Protein AF-A0A0C1HJ08-F1 (afdb_monomer_lite)

pLDDT: mean 74.45, std 18.34, range [37.31, 95.81]

Structure (mmCIF, N/CA/C/O backbone):
data_AF-A0A0C1HJ08-F1
#
_entry.id   AF-A0A0C1HJ08-F1
#
loop_
_atom_site.group_PDB
_atom_site.id
_atom_site.type_symbol
_atom_site.label_atom_id
_atom_site.label_alt_id
_atom_site.label_comp_id
_atom_site.label_asym_id
_atom_site.label_entity_id
_atom_site.label_seq_id
_atom_site.pdbx_PDB_ins_code
_atom_site.Cartn_x
_atom_site.Cartn_y
_atom_site.Cartn_z
_atom_site.occupancy
_atom_site.B_iso_or_equiv
_atom_site.auth_seq_id
_atom_site.auth_comp_id
_atom_site.auth_asym_id
_atom_site.auth_atom_id
_atom_site.pdbx_PDB_model_num
ATOM 1 N N . MET A 1 1 ? -40.187 -16.389 32.983 1.00 44.25 1 MET A N 1
ATOM 2 C CA . MET A 1 1 ? -39.479 -17.466 32.260 1.00 44.25 1 MET A CA 1
ATOM 3 C C . MET A 1 1 ? -39.162 -16.965 30.860 1.00 44.25 1 MET A C 1
ATOM 5 O O . MET A 1 1 ? -40.085 -16.533 30.191 1.00 44.25 1 MET A O 1
ATOM 9 N N . ALA A 1 2 ? -37.865 -16.994 30.526 1.00 48.06 2 ALA A N 1
ATOM 10 C CA . ALA A 1 2 ? -37.183 -16.760 29.242 1.00 48.06 2 ALA A CA 1
ATOM 11 C C . ALA A 1 2 ? -37.435 -15.437 28.473 1.00 48.06 2 ALA A C 1
ATOM 13 O O . ALA A 1 2 ? -38.498 -15.274 27.880 1.00 48.06 2 ALA A O 1
ATOM 14 N N . PRO A 1 3 ? -36.434 -14.535 28.362 1.00 48.50 3 PRO A N 1
ATOM 15 C CA . PRO A 1 3 ? -36.357 -13.649 27.210 1.00 48.50 3 PRO A CA 1
ATOM 16 C C . PRO A 1 3 ? -35.940 -14.495 26.001 1.00 48.50 3 PRO A C 1
ATOM 18 O O . PRO A 1 3 ? -34.964 -15.244 26.051 1.00 48.50 3 PRO A O 1
ATOM 21 N N . SER A 1 4 ? -36.721 -14.427 24.931 1.00 52.72 4 SER A N 1
ATOM 22 C CA . SER A 1 4 ? -36.453 -15.102 23.666 1.00 52.72 4 SER A CA 1
ATOM 23 C C . SER A 1 4 ? -35.204 -14.514 23.005 1.00 52.72 4 SER A C 1
ATOM 25 O O . SER A 1 4 ? -35.278 -13.550 22.247 1.00 52.72 4 SER A O 1
ATOM 27 N N . SER A 1 5 ? -34.052 -15.110 23.304 1.00 68.94 5 SER A N 1
ATOM 28 C CA . SER A 1 5 ? -32.857 -15.043 22.471 1.00 68.94 5 SER A CA 1
ATOM 29 C C . SER A 1 5 ? -33.136 -15.752 21.157 1.00 68.94 5 SER A C 1
ATOM 31 O O . SER A 1 5 ? -33.273 -16.966 21.185 1.00 68.94 5 SER A O 1
ATOM 33 N N . LEU A 1 6 ? -33.160 -15.031 20.037 1.00 56.28 6 LEU A N 1
ATOM 34 C CA . LEU A 1 6 ? -32.563 -15.474 18.776 1.00 56.28 6 LEU A CA 1
ATOM 35 C C . LEU A 1 6 ? -32.274 -14.236 17.909 1.00 56.28 6 LEU A C 1
ATOM 37 O O . LEU A 1 6 ? -33.166 -13.464 17.570 1.00 56.28 6 LEU A O 1
ATOM 41 N N . THR A 1 7 ? -30.994 -14.088 17.559 1.00 52.78 7 THR A N 1
ATOM 42 C CA . THR A 1 7 ? -30.457 -13.253 16.472 1.00 52.78 7 THR A CA 1
ATOM 43 C C . THR A 1 7 ? -30.658 -11.743 16.590 1.00 52.78 7 THR A C 1
ATOM 45 O O . THR A 1 7 ? -31.325 -11.110 15.776 1.00 52.78 7 THR A O 1
A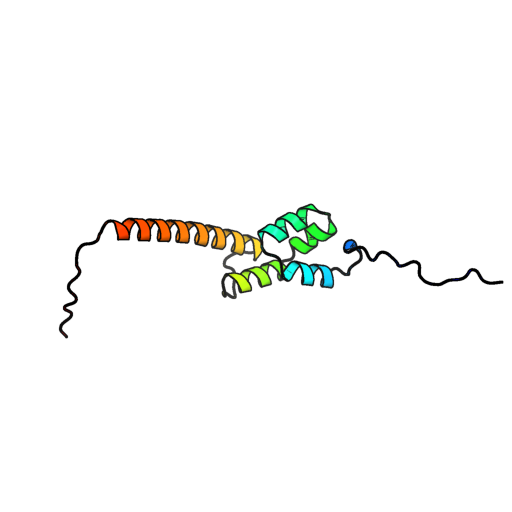TOM 48 N N . GLN A 1 8 ? -29.918 -11.129 17.515 1.00 56.75 8 GLN A N 1
ATOM 49 C CA . GLN A 1 8 ? -29.237 -9.887 17.161 1.00 56.75 8 GLN A CA 1
ATOM 50 C C . GLN A 1 8 ? -28.324 -10.268 15.986 1.00 56.75 8 GLN A C 1
ATOM 52 O O . GLN A 1 8 ? -27.302 -10.919 16.193 1.00 56.75 8 GLN A O 1
ATOM 57 N N . LEU A 1 9 ? -28.760 -10.015 14.747 1.00 57.50 9 LEU A N 1
ATOM 58 C CA . LEU A 1 9 ? -27.877 -10.050 13.586 1.00 57.50 9 LEU A CA 1
ATOM 59 C C . LEU A 1 9 ? -26.810 -9.009 13.899 1.00 57.50 9 LEU A C 1
ATOM 61 O O . LEU A 1 9 ? -27.037 -7.815 13.711 1.00 57.50 9 LEU A O 1
ATOM 65 N N . ALA A 1 10 ? -25.718 -9.452 14.522 1.00 62.34 10 ALA A N 1
ATOM 66 C CA . ALA A 1 10 ? -24.560 -8.620 14.735 1.00 62.34 10 ALA A CA 1
ATOM 67 C C . ALA A 1 10 ? -24.206 -8.125 13.342 1.00 62.34 10 ALA A C 1
ATOM 69 O O . ALA A 1 10 ? -23.866 -8.921 12.468 1.00 62.34 10 ALA A O 1
ATOM 70 N N . VAL A 1 11 ? -24.424 -6.834 13.106 1.00 58.06 11 VAL A N 1
ATOM 71 C CA . VAL A 1 11 ? -23.951 -6.184 11.898 1.00 58.06 11 VAL A CA 1
ATOM 72 C C . VAL A 1 11 ? -22.442 -6.322 11.990 1.00 58.06 11 VAL A C 1
ATOM 74 O O . VAL A 1 11 ? -21.799 -5.588 12.735 1.00 58.06 11 VAL A O 1
ATOM 77 N N . SER A 1 12 ? -21.904 -7.349 11.337 1.00 71.88 12 SER A N 1
ATOM 78 C CA . SER A 1 12 ? -20.474 -7.568 11.233 1.00 71.88 12 SER A CA 1
ATOM 79 C C . SER A 1 12 ? -19.963 -6.466 10.320 1.00 71.88 12 SER A C 1
ATOM 81 O O . SER A 1 12 ? -20.018 -6.589 9.095 1.00 71.88 12 SER A O 1
ATOM 83 N N . SER A 1 13 ? -19.592 -5.336 10.921 1.00 84.75 13 SER A N 1
ATOM 84 C CA . SER A 1 13 ? -18.947 -4.249 10.194 1.00 84.75 13 SER A CA 1
ATOM 85 C C . SER A 1 13 ? -17.630 -4.771 9.636 1.00 84.75 13 SER A C 1
ATOM 87 O O . SER A 1 13 ? -16.952 -5.565 10.288 1.00 84.75 13 SER A O 1
ATOM 89 N N . ILE A 1 14 ? -17.251 -4.320 8.443 1.00 89.31 14 ILE A N 1
ATOM 90 C CA . ILE A 1 14 ? -15.984 -4.706 7.813 1.00 89.31 14 ILE A CA 1
ATOM 91 C C . ILE A 1 14 ? -14.777 -4.390 8.714 1.00 89.31 14 ILE A C 1
ATOM 93 O O . ILE A 1 14 ? -13.799 -5.125 8.713 1.00 89.31 14 ILE A O 1
ATOM 97 N N . GLU A 1 15 ? -14.886 -3.363 9.559 1.00 85.31 15 GLU A N 1
ATOM 9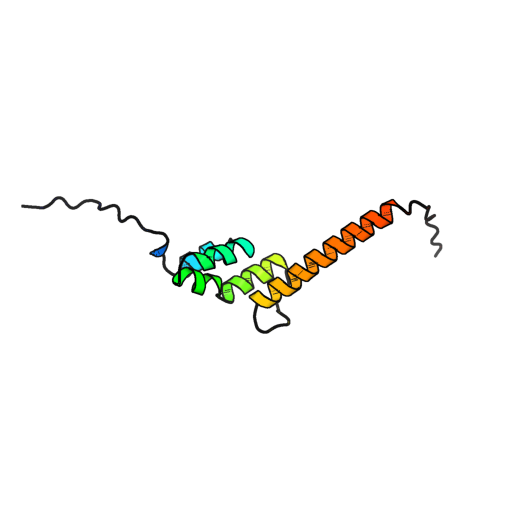8 C CA . GLU A 1 15 ? -13.872 -2.963 10.546 1.00 85.31 15 GLU A CA 1
ATOM 99 C C . GLU A 1 15 ? -13.641 -4.004 11.655 1.00 85.31 15 GLU A C 1
ATOM 101 O O . GLU A 1 15 ? -12.633 -3.960 12.347 1.00 85.31 15 GLU A O 1
ATOM 106 N N . GLN A 1 16 ? -14.570 -4.944 11.845 1.00 88.69 16 GLN A N 1
ATOM 107 C CA . GLN A 1 16 ? -14.455 -6.007 12.849 1.00 88.69 16 GLN A CA 1
ATOM 108 C C . GLN A 1 16 ? -13.761 -7.259 12.306 1.00 88.69 16 GLN A C 1
ATOM 110 O O . GLN A 1 16 ? -13.578 -8.227 13.048 1.00 88.69 16 GLN A O 1
ATOM 115 N N . LEU A 1 17 ? -13.417 -7.277 11.015 1.00 92.06 17 LEU A N 1
ATOM 116 C CA . LEU A 1 17 ? -12.652 -8.374 10.446 1.00 92.06 17 LEU A CA 1
ATOM 117 C C . LEU A 1 17 ? -11.235 -8.389 11.043 1.00 92.06 17 LEU A C 1
ATOM 119 O O . LEU A 1 17 ? -10.649 -7.325 11.244 1.00 92.06 17 LEU A O 1
ATOM 123 N N . PRO A 1 18 ? -10.665 -9.581 11.290 1.00 94.00 18 PRO A N 1
ATOM 124 C CA . PRO A 1 18 ? -9.246 -9.722 11.584 1.00 94.00 18 PRO A CA 1
ATOM 125 C C . PRO A 1 18 ? -8.377 -9.063 10.511 1.00 94.00 18 PRO A C 1
ATOM 127 O O . PRO A 1 18 ? -8.711 -9.102 9.319 1.00 94.00 18 PRO A O 1
ATOM 130 N N . ASP A 1 19 ? -7.238 -8.520 10.934 1.00 95.38 19 ASP A N 1
ATOM 131 C CA . ASP A 1 19 ? -6.296 -7.813 10.066 1.00 95.38 19 ASP A CA 1
ATOM 132 C C . ASP A 1 19 ? -5.834 -8.683 8.888 1.00 95.38 19 ASP A C 1
ATOM 134 O O . ASP A 1 19 ? -5.700 -8.184 7.772 1.00 95.38 19 ASP A O 1
ATOM 138 N N . GLU A 1 20 ? -5.688 -9.999 9.075 1.00 95.00 20 GLU A N 1
ATOM 139 C CA . GLU A 1 20 ? -5.301 -10.920 8.001 1.00 95.00 20 GLU A CA 1
ATOM 140 C C . GLU A 1 20 ? -6.347 -10.988 6.880 1.00 95.00 20 GLU A C 1
ATOM 142 O O . GLU A 1 20 ? -5.995 -11.103 5.703 1.00 95.00 20 GLU A O 1
ATOM 147 N N . LEU A 1 21 ? -7.637 -10.903 7.222 1.00 95.38 21 LEU A N 1
ATOM 148 C CA . LEU A 1 21 ? -8.711 -10.906 6.229 1.00 95.38 21 LEU A CA 1
ATOM 149 C C . LEU A 1 21 ? -8.799 -9.562 5.511 1.00 95.38 21 LEU A C 1
ATOM 151 O O . LEU A 1 21 ? -8.994 -9.539 4.296 1.00 95.38 21 LEU A O 1
ATOM 155 N N . LEU A 1 22 ? -8.611 -8.456 6.233 1.00 95.44 22 LEU A N 1
ATOM 156 C CA . LEU A 1 22 ? -8.536 -7.123 5.634 1.00 95.44 22 LEU A CA 1
ATOM 157 C C . LEU A 1 22 ? -7.345 -7.015 4.676 1.00 95.44 22 LEU A C 1
ATOM 159 O O . LEU A 1 22 ? -7.524 -6.594 3.536 1.00 95.44 22 LEU A O 1
ATOM 163 N N . LEU A 1 23 ? -6.163 -7.490 5.077 1.00 95.50 23 LEU A N 1
ATOM 164 C CA . LEU A 1 23 ? -4.979 -7.559 4.215 1.00 95.50 23 LEU A CA 1
ATOM 165 C C . LEU A 1 23 ? -5.219 -8.421 2.978 1.00 95.50 23 LEU A C 1
ATOM 167 O O . LEU A 1 23 ? -4.828 -8.041 1.873 1.00 95.50 23 LEU A O 1
ATOM 171 N N . HIS A 1 24 ? -5.896 -9.561 3.134 1.00 94.69 24 HIS A N 1
ATOM 172 C CA . HIS A 1 24 ? -6.259 -10.396 1.995 1.00 94.69 24 HIS A CA 1
ATOM 173 C C . HIS A 1 24 ? -7.191 -9.658 1.025 1.00 94.69 24 HIS A C 1
ATOM 175 O O . HIS A 1 24 ? -6.935 -9.670 -0.178 1.00 94.69 24 HIS A O 1
ATOM 181 N N . ILE A 1 25 ? -8.215 -8.959 1.526 1.00 95.19 25 ILE A N 1
ATOM 182 C CA . ILE A 1 25 ? -9.103 -8.124 0.702 1.00 95.19 25 ILE A CA 1
ATOM 183 C C . ILE A 1 25 ? -8.297 -7.030 -0.011 1.00 95.19 25 ILE A C 1
ATOM 185 O O . ILE A 1 25 ? -8.415 -6.868 -1.227 1.00 95.19 25 ILE A O 1
ATOM 189 N N . PHE A 1 26 ? -7.430 -6.323 0.714 1.00 95.25 26 PHE A N 1
ATOM 190 C CA . PHE A 1 26 ? -6.599 -5.251 0.166 1.00 95.25 26 PHE A CA 1
ATOM 191 C C . PHE A 1 26 ? -5.627 -5.763 -0.904 1.00 95.25 26 PHE A C 1
ATOM 193 O O . PHE A 1 26 ? -5.329 -5.044 -1.852 1.00 95.25 26 PHE A O 1
ATOM 200 N N . SER A 1 27 ? -5.188 -7.024 -0.839 1.00 93.69 27 SER A N 1
ATOM 201 C CA . SER A 1 27 ? -4.287 -7.606 -1.846 1.00 93.69 27 SER A CA 1
ATOM 202 C C . SER A 1 27 ? -4.891 -7.678 -3.261 1.00 93.69 27 SER A C 1
ATOM 204 O O . SER A 1 27 ? -4.164 -7.753 -4.260 1.00 93.69 27 SER A O 1
ATOM 206 N N . PHE A 1 28 ? -6.220 -7.613 -3.381 1.00 93.19 28 PHE A N 1
ATOM 207 C CA . PHE A 1 28 ? -6.906 -7.563 -4.673 1.00 93.19 28 PHE A CA 1
ATOM 208 C C . PHE A 1 28 ? -6.938 -6.160 -5.288 1.00 93.19 28 PHE A C 1
ATOM 210 O O . PHE A 1 28 ? -7.152 -6.040 -6.493 1.00 93.19 28 PHE A O 1
ATOM 217 N N . LEU A 1 29 ? -6.684 -5.118 -4.498 1.00 90.75 29 LEU A N 1
ATOM 218 C CA . LEU A 1 29 ? -6.795 -3.724 -4.912 1.00 90.75 29 LEU A CA 1
ATOM 219 C C . LEU A 1 29 ? -5.601 -3.259 -5.760 1.00 90.75 29 LEU A C 1
ATOM 221 O O . LEU A 1 29 ? -4.531 -3.884 -5.770 1.00 90.75 29 LEU A O 1
ATOM 225 N N . GLN A 1 30 ? -5.795 -2.171 -6.509 1.00 88.12 30 GLN A N 1
ATOM 226 C CA . GLN A 1 30 ? -4.714 -1.472 -7.209 1.00 88.12 30 GLN A CA 1
ATOM 227 C C . GLN A 1 30 ? -4.043 -0.448 -6.287 1.00 88.12 30 GLN A C 1
ATOM 229 O O . GLN A 1 30 ? -4.576 -0.093 -5.240 1.00 88.12 30 GLN A O 1
ATOM 234 N N . ALA A 1 31 ? -2.870 0.059 -6.683 1.00 88.81 31 ALA A N 1
ATOM 235 C CA . ALA A 1 31 ? -2.130 1.029 -5.874 1.00 88.81 31 ALA A CA 1
ATOM 236 C C . ALA A 1 31 ? -2.951 2.286 -5.541 1.00 88.81 31 ALA A C 1
ATOM 238 O O . ALA A 1 31 ? -2.876 2.759 -4.414 1.00 88.81 31 ALA A O 1
ATOM 239 N N . SER A 1 32 ? -3.741 2.805 -6.491 1.00 86.94 32 SER A N 1
ATOM 240 C CA . SER A 1 32 ? -4.635 3.952 -6.267 1.00 86.94 32 SER A CA 1
ATOM 241 C C . SER A 1 32 ? -5.627 3.681 -5.142 1.00 86.94 32 SER A C 1
ATOM 243 O O . SER A 1 32 ? -5.729 4.458 -4.199 1.00 86.94 32 SER A O 1
ATOM 245 N N . ASP A 1 33 ? -6.294 2.535 -5.212 1.00 89.31 33 ASP A N 1
ATOM 246 C CA . ASP A 1 33 ? -7.353 2.157 -4.283 1.00 89.31 33 ASP A CA 1
ATOM 247 C C . ASP A 1 33 ? -6.772 1.915 -2.882 1.00 89.31 33 ASP A C 1
ATOM 249 O O . ASP A 1 33 ? -7.389 2.260 -1.880 1.00 89.31 33 ASP A O 1
ATOM 253 N N . LEU A 1 34 ? -5.549 1.377 -2.793 1.00 91.00 34 LEU A N 1
ATOM 254 C CA . LEU A 1 34 ? -4.834 1.214 -1.525 1.00 91.00 34 LEU A CA 1
ATOM 255 C C . LEU A 1 34 ? -4.497 2.548 -0.857 1.00 91.00 34 LEU A C 1
ATOM 257 O O . LEU A 1 34 ? -4.558 2.649 0.369 1.00 91.00 34 LEU A O 1
ATOM 261 N N . LEU A 1 35 ? -4.163 3.578 -1.641 1.00 88.31 35 LEU A N 1
ATOM 262 C CA . LEU A 1 35 ? -3.960 4.921 -1.098 1.00 88.31 35 LEU A CA 1
ATOM 263 C C . LEU A 1 35 ? -5.265 5.482 -0.526 1.00 88.31 35 LEU A C 1
ATOM 265 O O . LEU A 1 35 ? -5.236 6.061 0.555 1.00 88.31 35 LEU A O 1
ATOM 269 N N . GLU A 1 36 ? -6.396 5.276 -1.204 1.00 90.38 36 GLU A N 1
ATOM 270 C CA . GLU A 1 36 ? -7.714 5.719 -0.731 1.00 90.38 36 GLU A CA 1
ATOM 271 C C . GLU A 1 36 ? -8.176 4.951 0.514 1.00 90.38 36 GLU A C 1
ATOM 273 O O . GLU A 1 36 ? -8.647 5.556 1.478 1.00 90.38 36 GLU A O 1
ATOM 278 N N . VAL A 1 37 ? -7.969 3.632 0.542 1.00 92.25 37 VAL A N 1
ATOM 279 C CA . VAL A 1 37 ? -8.205 2.774 1.715 1.00 92.25 37 VAL A CA 1
ATOM 280 C C . VAL A 1 37 ? -7.413 3.270 2.924 1.00 92.25 37 VAL A C 1
ATOM 282 O O . VAL A 1 37 ? -7.949 3.307 4.029 1.00 92.25 37 VAL A O 1
ATOM 285 N N . GLY A 1 38 ? -6.173 3.724 2.734 1.00 92.19 38 GLY A N 1
ATOM 286 C CA . GLY A 1 38 ? -5.362 4.281 3.817 1.00 92.19 38 GLY A CA 1
ATOM 287 C C . GLY A 1 38 ? -5.887 5.598 4.409 1.00 92.19 38 GLY A C 1
ATOM 288 O O . GLY A 1 38 ? -5.410 6.023 5.462 1.00 92.19 38 GLY A O 1
ATOM 289 N N . LEU A 1 39 ? -6.866 6.248 3.768 1.00 91.56 39 LEU A N 1
ATOM 290 C CA . LEU A 1 39 ? -7.485 7.492 4.241 1.00 91.56 39 LEU A CA 1
ATOM 291 C C . LEU A 1 39 ? -8.765 7.264 5.060 1.00 91.56 39 LEU A C 1
ATOM 293 O O . LEU A 1 39 ? -9.323 8.234 5.571 1.00 91.56 39 LEU A O 1
ATOM 297 N N . THR A 1 40 ? -9.245 6.024 5.199 1.00 92.44 40 THR A N 1
ATOM 298 C CA . THR A 1 40 ? -10.529 5.748 5.867 1.00 92.44 40 THR A CA 1
ATOM 299 C C . THR A 1 40 ? -10.422 5.793 7.394 1.00 92.44 40 THR A C 1
ATOM 301 O O . THR A 1 40 ? -11.177 6.513 8.045 1.00 92.44 40 THR A O 1
ATOM 304 N N . CYS A 1 41 ? -9.488 5.041 7.986 1.00 91.62 41 CYS A N 1
ATOM 305 C CA . CYS A 1 41 ? -9.265 4.969 9.430 1.00 91.62 41 CYS A CA 1
ATOM 306 C C . CYS A 1 41 ? -7.831 4.519 9.770 1.00 91.62 41 CYS A C 1
ATOM 308 O O . CYS A 1 41 ? -7.074 4.076 8.908 1.00 91.62 41 CYS A O 1
ATOM 310 N N . HIS A 1 42 ? -7.446 4.606 11.050 1.00 92.56 42 HIS A N 1
ATOM 311 C CA . HIS A 1 42 ? -6.089 4.258 11.497 1.00 92.56 42 HIS A CA 1
ATOM 312 C C . HIS A 1 42 ? -5.712 2.791 11.252 1.00 92.56 42 HIS A C 1
ATOM 314 O O . HIS A 1 42 ? -4.581 2.519 10.861 1.00 92.56 42 HIS A O 1
ATOM 320 N N . GLN A 1 43 ? -6.645 1.857 11.459 1.00 94.38 43 GLN A N 1
ATOM 321 C CA . GLN A 1 43 ? -6.403 0.435 11.199 1.00 94.38 43 GLN A CA 1
ATOM 322 C C . GLN A 1 43 ? -6.104 0.215 9.713 1.00 94.38 43 GLN A C 1
ATOM 324 O O . GLN A 1 43 ? -5.096 -0.388 9.363 1.00 94.38 43 GLN A O 1
ATOM 329 N N . TRP A 1 44 ? -6.936 0.774 8.834 1.00 95.25 44 TRP A N 1
ATOM 330 C CA . TRP A 1 44 ? -6.795 0.606 7.390 1.00 95.25 44 TRP A CA 1
ATOM 331 C C . TRP A 1 44 ? -5.551 1.297 6.851 1.00 95.25 44 TRP A C 1
ATOM 333 O O . TRP A 1 44 ? -4.894 0.741 5.978 1.00 95.25 44 TRP A O 1
ATOM 343 N N . LYS A 1 45 ? -5.170 2.448 7.419 1.00 95.00 45 LYS A N 1
ATOM 344 C CA . LYS A 1 45 ? -3.892 3.096 7.120 1.00 95.00 45 LYS A CA 1
ATOM 345 C C . LYS A 1 45 ? -2.710 2.165 7.376 1.00 95.00 45 LYS A C 1
ATOM 347 O O . LYS A 1 45 ? -1.890 1.988 6.482 1.00 95.00 45 LYS A O 1
ATOM 352 N N . ASN A 1 46 ? -2.643 1.560 8.562 1.00 95.12 46 ASN A N 1
ATOM 353 C CA . ASN A 1 46 ? -1.536 0.673 8.919 1.00 95.12 46 ASN A CA 1
ATOM 354 C C . ASN A 1 46 ? -1.481 -0.540 7.977 1.00 95.12 46 ASN A C 1
ATOM 356 O O . ASN A 1 46 ? -0.426 -0.858 7.440 1.00 95.12 46 ASN A O 1
ATOM 360 N N . LEU A 1 47 ? -2.631 -1.166 7.706 1.00 95.81 47 LEU A N 1
ATOM 361 C CA . LEU A 1 47 ? -2.706 -2.328 6.817 1.00 95.81 47 LEU A CA 1
ATOM 362 C C . LEU A 1 47 ? -2.409 -1.978 5.349 1.00 95.81 47 LEU A C 1
ATOM 364 O O . LEU A 1 47 ? -1.801 -2.772 4.638 1.00 95.81 47 LEU A O 1
ATOM 368 N N . ALA A 1 48 ? -2.792 -0.789 4.881 1.00 94.19 48 ALA A N 1
ATOM 369 C CA . ALA A 1 48 ? -2.478 -0.313 3.532 1.00 94.19 48 ALA A CA 1
ATOM 370 C C . ALA A 1 48 ? -0.996 0.069 3.354 1.00 94.19 48 ALA A C 1
ATOM 372 O O . ALA A 1 48 ? -0.542 0.269 2.225 1.00 94.19 48 ALA A O 1
ATOM 373 N N . GLU A 1 49 ? -0.230 0.189 4.439 1.00 92.19 49 GLU A N 1
ATOM 374 C CA . GLU A 1 49 ? 1.213 0.458 4.429 1.00 92.19 49 GLU A CA 1
ATOM 375 C C . GLU A 1 49 ? 2.065 -0.819 4.573 1.00 92.19 49 GLU A C 1
ATOM 377 O O . GLU A 1 49 ? 3.280 -0.745 4.422 1.00 92.19 49 GLU A O 1
ATOM 382 N N . GLU A 1 50 ? 1.453 -1.993 4.774 1.00 94.81 50 GLU A N 1
ATOM 383 C CA . GLU A 1 50 ? 2.165 -3.262 4.977 1.00 94.81 50 GLU A CA 1
ATOM 384 C C . GLU A 1 50 ? 3.055 -3.673 3.790 1.00 94.81 50 GLU A C 1
ATOM 386 O O . GLU A 1 50 ? 2.606 -3.808 2.649 1.00 94.81 50 GLU A O 1
ATOM 391 N N . GLU A 1 51 ? 4.325 -3.987 4.061 1.00 91.81 51 GLU A N 1
ATOM 392 C CA . GLU A 1 51 ? 5.298 -4.364 3.023 1.00 91.81 51 GLU A CA 1
ATOM 393 C C . GLU A 1 51 ? 4.911 -5.643 2.274 1.00 91.81 51 GLU A C 1
ATOM 395 O O . GLU A 1 51 ? 5.160 -5.774 1.075 1.00 91.81 51 GLU A O 1
ATOM 400 N N . THR A 1 52 ? 4.272 -6.598 2.952 1.00 90.38 52 THR A N 1
ATOM 401 C CA . THR A 1 52 ? 3.820 -7.850 2.324 1.00 90.38 52 THR A CA 1
ATOM 402 C C . THR A 1 52 ? 2.772 -7.598 1.236 1.00 90.38 52 THR A C 1
ATOM 404 O O . THR A 1 52 ? 2.788 -8.254 0.188 1.00 90.38 52 THR A O 1
ATOM 407 N N . LEU A 1 53 ? 1.917 -6.598 1.450 1.00 92.56 53 LEU A N 1
ATOM 408 C CA . LEU A 1 53 ? 0.904 -6.145 0.509 1.00 92.56 53 LEU A CA 1
ATOM 409 C C . LEU A 1 53 ? 1.558 -5.505 -0.723 1.00 92.56 53 LEU A C 1
ATOM 411 O O . LEU A 1 53 ? 1.308 -5.928 -1.857 1.00 92.56 53 LEU A O 1
ATOM 415 N N . TRP A 1 54 ? 2.453 -4.537 -0.505 1.00 91.75 54 TRP A N 1
ATOM 416 C CA . TRP A 1 54 ? 3.161 -3.841 -1.584 1.00 91.75 54 TRP A CA 1
ATOM 417 C C . TRP A 1 54 ? 4.092 -4.767 -2.364 1.00 91.75 54 TRP A C 1
ATOM 419 O O . TRP A 1 54 ? 4.185 -4.639 -3.584 1.00 91.75 54 TRP A O 1
ATOM 429 N N . LYS A 1 55 ? 4.701 -5.761 -1.709 1.00 88.94 55 LYS A N 1
ATOM 430 C CA . LYS A 1 55 ? 5.463 -6.826 -2.371 1.00 88.94 55 LYS A CA 1
ATOM 431 C C . LYS A 1 55 ? 4.606 -7.620 -3.342 1.00 88.94 55 LYS A C 1
ATOM 433 O O . LYS A 1 55 ? 4.996 -7.805 -4.494 1.00 88.94 55 LYS A O 1
ATOM 438 N N . SER A 1 56 ? 3.441 -8.080 -2.890 1.00 89.00 56 SER A N 1
ATOM 439 C CA . SER A 1 56 ? 2.509 -8.834 -3.732 1.00 89.00 56 SER A CA 1
ATOM 440 C C . SER A 1 56 ? 2.068 -8.011 -4.947 1.00 89.00 56 SER A C 1
ATOM 442 O O . SER A 1 56 ? 2.129 -8.487 -6.084 1.00 89.00 56 SER A O 1
ATOM 444 N N . LEU A 1 57 ? 1.715 -6.741 -4.725 1.00 88.69 57 LEU A N 1
ATOM 445 C CA . LEU A 1 57 ? 1.318 -5.816 -5.785 1.00 88.69 57 LEU A CA 1
ATOM 446 C C . LEU A 1 57 ? 2.450 -5.558 -6.789 1.00 88.69 57 LEU A C 1
ATOM 448 O O . LEU A 1 57 ? 2.227 -5.612 -7.999 1.00 88.69 57 LEU A O 1
ATOM 452 N N . TYR A 1 58 ? 3.662 -5.316 -6.290 1.00 86.31 58 TYR A N 1
ATOM 453 C CA . TYR A 1 58 ? 4.853 -5.076 -7.097 1.00 86.31 58 TYR A CA 1
ATOM 454 C C . TYR A 1 58 ? 5.181 -6.274 -7.990 1.00 86.31 58 TYR A C 1
ATOM 456 O O . TYR A 1 58 ? 5.305 -6.125 -9.207 1.00 86.31 58 TYR A O 1
ATOM 464 N N . VAL A 1 59 ? 5.252 -7.476 -7.410 1.00 85.81 59 VAL A N 1
ATOM 465 C CA . VAL A 1 59 ? 5.529 -8.711 -8.157 1.00 85.81 59 VAL A CA 1
ATOM 466 C C . VAL A 1 59 ? 4.435 -8.967 -9.195 1.00 85.81 59 VAL A C 1
ATOM 468 O O . VAL A 1 59 ? 4.745 -9.333 -10.329 1.00 85.81 59 VAL A O 1
ATOM 471 N N . ARG A 1 60 ? 3.162 -8.723 -8.852 1.00 85.25 60 ARG A N 1
ATOM 472 C CA . ARG A 1 60 ? 2.031 -8.871 -9.780 1.00 85.25 60 ARG A CA 1
ATOM 473 C C . ARG A 1 60 ? 2.137 -7.928 -10.979 1.00 85.25 60 ARG A C 1
ATOM 475 O O . ARG A 1 60 ? 1.850 -8.356 -12.095 1.00 85.25 60 ARG A O 1
ATOM 482 N N . TYR A 1 61 ? 2.525 -6.672 -10.757 1.00 83.62 61 TYR A N 1
ATOM 483 C CA . TYR A 1 61 ? 2.550 -5.649 -11.805 1.00 83.62 61 TYR A CA 1
ATOM 484 C C . TYR A 1 61 ? 3.816 -5.720 -12.673 1.00 83.62 61 TYR A C 1
ATOM 486 O O . TYR A 1 61 ? 3.721 -5.692 -13.898 1.00 83.62 61 TYR A O 1
ATOM 494 N N . PHE A 1 62 ? 4.995 -5.875 -12.063 1.00 83.06 62 PHE A N 1
ATOM 495 C CA . PHE A 1 62 ? 6.278 -5.820 -12.776 1.00 83.06 62 PHE A CA 1
ATOM 496 C C . PHE A 1 62 ? 6.856 -7.193 -13.135 1.00 83.06 62 PHE A C 1
ATOM 498 O O . PHE A 1 62 ? 7.759 -7.266 -13.962 1.00 83.06 62 PHE A O 1
ATOM 505 N N . LYS A 1 63 ? 6.357 -8.291 -12.544 1.00 79.06 63 LYS A N 1
ATOM 506 C CA . LYS A 1 63 ? 6.900 -9.658 -12.707 1.00 79.06 63 LYS A CA 1
ATOM 507 C C . LYS A 1 63 ? 8.391 -9.788 -12.337 1.00 79.06 63 LYS A C 1
ATOM 509 O O . LYS A 1 63 ? 9.053 -10.726 -12.775 1.00 79.06 63 LYS A O 1
ATOM 514 N N . VAL A 1 64 ? 8.912 -8.869 -11.519 1.00 75.12 64 VAL A N 1
ATOM 515 C CA . VAL A 1 64 ? 10.289 -8.855 -10.996 1.00 75.12 64 VAL A CA 1
ATOM 516 C C . VAL A 1 64 ? 10.260 -9.178 -9.501 1.00 75.12 64 VAL A C 1
ATOM 518 O O . VAL A 1 64 ? 9.364 -8.726 -8.791 1.00 75.12 64 VAL A O 1
ATOM 521 N N . ILE A 1 65 ? 11.214 -9.988 -9.027 1.00 66.25 65 ILE A N 1
ATOM 522 C CA . ILE A 1 65 ? 11.206 -10.532 -7.657 1.00 66.25 65 ILE A CA 1
ATOM 523 C C . ILE A 1 65 ? 11.850 -9.578 -6.639 1.00 66.25 65 ILE A C 1
ATOM 525 O O . ILE A 1 65 ? 11.380 -9.529 -5.503 1.00 66.25 65 ILE A O 1
ATOM 529 N N . GLU A 1 66 ? 12.884 -8.817 -7.016 1.00 68.19 66 GLU A N 1
ATOM 530 C CA . GLU A 1 66 ? 13.649 -8.004 -6.059 1.00 68.19 66 GLU A CA 1
ATOM 531 C C . GLU A 1 66 ? 13.580 -6.495 -6.341 1.00 68.19 66 GLU A C 1
ATOM 533 O O . GLU A 1 66 ? 13.876 -6.063 -7.459 1.00 68.19 66 GLU A O 1
ATOM 538 N N . PRO A 1 67 ? 13.211 -5.682 -5.333 1.00 62.38 67 PRO A N 1
ATOM 539 C CA . PRO A 1 67 ? 13.264 -4.234 -5.427 1.00 62.38 67 PRO A CA 1
ATOM 540 C C . PRO A 1 67 ? 14.710 -3.722 -5.347 1.00 62.38 67 PRO A C 1
ATOM 542 O O . PRO A 1 67 ? 15.568 -4.302 -4.689 1.00 62.38 67 PRO A O 1
ATOM 545 N N . VAL A 1 68 ? 14.965 -2.582 -5.993 1.00 63.00 68 VAL A N 1
ATOM 546 C CA . VAL A 1 68 ? 16.270 -1.885 -5.998 1.00 63.00 68 VAL A CA 1
ATOM 547 C C . VAL A 1 68 ? 16.415 -0.920 -4.795 1.00 63.00 68 VAL A C 1
ATOM 549 O O . VAL A 1 68 ? 17.454 -0.291 -4.624 1.00 63.00 68 VAL A O 1
ATOM 552 N N . VAL A 1 69 ? 15.373 -0.763 -3.968 1.00 63.66 69 VAL A N 1
ATOM 553 C CA . VAL A 1 69 ? 15.249 0.216 -2.860 1.00 63.66 69 VAL A CA 1
ATOM 554 C C . VAL A 1 69 ? 14.668 -0.439 -1.598 1.00 63.66 69 VAL A C 1
ATOM 556 O O . VAL A 1 69 ? 14.200 -1.573 -1.664 1.00 63.66 69 VAL A O 1
ATOM 559 N N . GLU A 1 70 ? 14.706 0.275 -0.463 1.00 71.38 70 GLU A N 1
ATO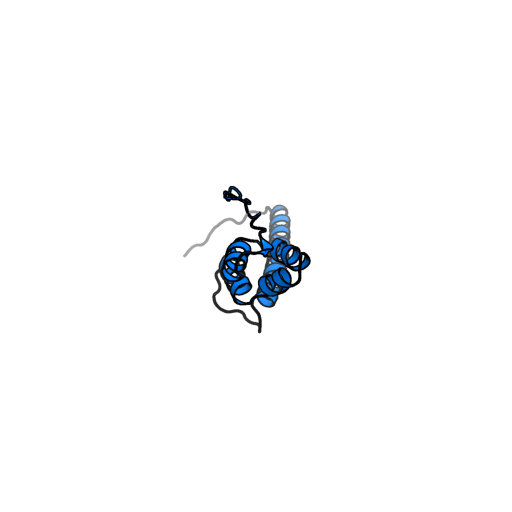M 560 C CA . GLU A 1 70 ? 14.384 -0.245 0.880 1.00 71.38 70 GLU A CA 1
ATOM 561 C C . GLU A 1 70 ? 12.945 -0.777 1.034 1.00 71.38 70 GLU A C 1
ATOM 563 O O . GLU A 1 70 ? 12.751 -1.730 1.787 1.00 71.38 70 GLU A O 1
ATOM 568 N N . THR A 1 71 ? 11.956 -0.231 0.306 1.00 85.19 71 THR A N 1
ATOM 569 C CA . THR A 1 71 ? 10.542 -0.660 0.391 1.00 85.19 71 THR A CA 1
ATOM 570 C C . THR A 1 71 ? 9.914 -0.996 -0.969 1.00 85.19 71 THR A C 1
ATOM 572 O O . THR A 1 71 ? 10.245 -0.410 -2.014 1.00 85.19 71 THR A O 1
ATOM 575 N N . TYR A 1 72 ? 8.950 -1.924 -0.988 1.00 84.62 72 TYR A N 1
ATOM 576 C CA . TYR A 1 72 ? 8.219 -2.276 -2.217 1.00 84.62 72 TYR A CA 1
ATOM 577 C C . TYR A 1 72 ? 7.296 -1.148 -2.692 1.00 84.62 72 TYR A C 1
ATOM 579 O O . TYR A 1 72 ? 7.115 -0.975 -3.900 1.00 84.62 72 TYR A O 1
ATOM 587 N N . LYS A 1 73 ? 6.750 -0.349 -1.767 1.00 84.62 73 LYS A N 1
ATOM 588 C CA . LYS A 1 73 ? 5.886 0.797 -2.085 1.00 84.62 73 LYS A CA 1
ATOM 589 C C . LYS A 1 73 ? 6.631 1.866 -2.885 1.00 84.62 73 LYS A C 1
ATOM 591 O O . LYS A 1 73 ? 6.164 2.283 -3.944 1.00 84.62 73 LYS A O 1
ATOM 596 N N . GLU A 1 74 ? 7.818 2.268 -2.438 1.00 85.19 74 GLU A N 1
ATOM 597 C CA . GLU A 1 74 ? 8.649 3.240 -3.162 1.00 85.19 74 GLU A CA 1
ATOM 598 C C . GLU A 1 74 ? 9.109 2.695 -4.516 1.00 85.19 74 GLU A C 1
ATOM 600 O O . GLU A 1 74 ? 9.060 3.397 -5.529 1.00 85.19 74 GLU A O 1
ATOM 605 N N . SER A 1 75 ? 9.506 1.419 -4.551 1.00 85.25 75 SER A N 1
ATOM 606 C CA . SER A 1 75 ? 9.869 0.721 -5.790 1.00 85.25 75 SER A CA 1
ATOM 607 C C . SER A 1 75 ? 8.738 0.759 -6.815 1.00 85.25 75 SER A C 1
ATOM 609 O O . SER A 1 75 ? 8.983 1.006 -7.999 1.00 85.25 75 SER A O 1
ATOM 611 N N . TYR A 1 76 ? 7.502 0.535 -6.358 1.00 83.88 76 TYR A N 1
ATOM 612 C CA . TYR A 1 76 ? 6.309 0.570 -7.195 1.00 83.88 76 TYR A CA 1
ATOM 613 C C . TYR A 1 76 ? 6.106 1.951 -7.823 1.00 83.88 76 TYR A C 1
ATOM 615 O O . TYR A 1 76 ? 5.934 2.047 -9.039 1.00 83.88 76 TYR A O 1
ATOM 623 N N . PHE A 1 77 ? 6.162 3.028 -7.033 1.00 83.81 77 PHE A N 1
ATOM 624 C CA . PHE A 1 77 ? 5.978 4.386 -7.561 1.00 83.81 77 PHE A CA 1
ATOM 625 C C . P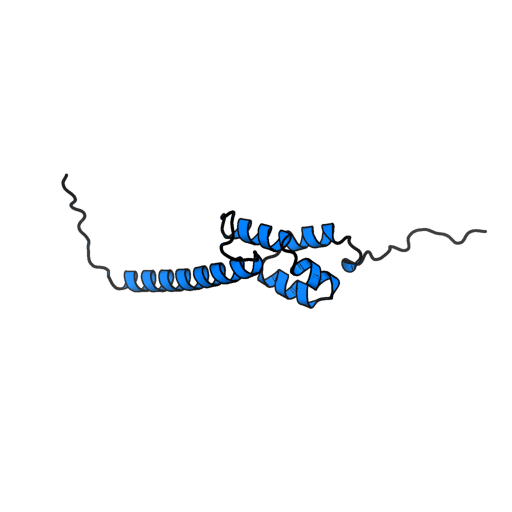HE A 1 77 ? 7.079 4.775 -8.549 1.00 83.81 77 PHE A C 1
ATOM 627 O O . PHE A 1 77 ? 6.775 5.260 -9.634 1.00 83.81 77 PHE A O 1
ATOM 634 N N . ARG A 1 78 ? 8.343 4.459 -8.247 1.00 81.50 78 ARG A N 1
ATOM 635 C CA . ARG A 1 78 ? 9.465 4.735 -9.159 1.00 81.50 78 ARG A CA 1
ATOM 636 C C . ARG A 1 78 ? 9.315 4.039 -10.511 1.00 81.50 78 ARG A C 1
ATOM 638 O O . ARG A 1 78 ? 9.557 4.652 -11.548 1.00 81.50 78 ARG A O 1
ATOM 645 N N . LEU A 1 79 ? 8.951 2.756 -10.508 1.00 77.81 79 LEU A N 1
ATOM 646 C CA . LEU A 1 79 ? 8.807 2.000 -11.751 1.00 77.81 79 LEU A CA 1
ATOM 647 C C . LEU A 1 79 ? 7.516 2.327 -12.499 1.00 77.81 79 LEU A C 1
ATOM 649 O O . LEU A 1 79 ? 7.531 2.318 -13.723 1.00 77.81 79 LEU A O 1
ATOM 653 N N . SER A 1 80 ? 6.416 2.625 -11.806 1.00 75.25 80 SER A N 1
ATOM 654 C CA . SER A 1 80 ? 5.165 3.032 -12.463 1.00 75.25 80 SER A CA 1
ATOM 655 C C . SER A 1 80 ? 5.272 4.422 -13.090 1.00 75.25 80 SER A C 1
ATOM 657 O O . SER A 1 80 ? 4.755 4.630 -14.185 1.00 75.25 80 SER A O 1
ATOM 659 N N . GLU A 1 81 ? 6.005 5.346 -12.466 1.00 66.12 81 GLU A N 1
ATOM 660 C CA . GLU A 1 81 ? 6.344 6.634 -13.073 1.00 66.12 81 GLU A CA 1
ATOM 661 C C . GLU A 1 81 ? 7.240 6.439 -14.302 1.00 66.12 81 GLU A C 1
ATOM 663 O O . GLU A 1 81 ? 6.968 7.016 -15.354 1.00 66.12 81 GLU A O 1
ATOM 668 N N . ALA A 1 82 ? 8.244 5.558 -14.216 1.00 59.28 82 ALA A N 1
ATOM 669 C CA . ALA A 1 82 ? 9.055 5.189 -15.372 1.00 59.28 82 ALA A CA 1
ATOM 670 C C . ALA A 1 82 ? 8.206 4.557 -16.490 1.00 59.28 82 ALA A C 1
ATOM 672 O O . ALA A 1 82 ? 8.356 4.954 -17.639 1.00 59.28 82 ALA A O 1
ATOM 673 N N . ASP A 1 83 ? 7.288 3.639 -16.180 1.00 58.84 83 ASP A N 1
ATOM 674 C CA . ASP A 1 83 ? 6.386 3.012 -17.159 1.00 58.84 83 ASP A CA 1
ATOM 675 C C . ASP A 1 83 ? 5.460 4.052 -17.814 1.00 58.84 83 ASP A C 1
ATOM 677 O O . ASP A 1 83 ? 5.290 4.044 -19.029 1.00 58.84 83 ASP A O 1
ATOM 681 N N . HIS A 1 84 ? 4.930 5.021 -17.057 1.00 59.28 84 HIS A N 1
ATOM 682 C CA . HIS A 1 84 ? 4.133 6.115 -17.627 1.00 59.28 84 HIS A CA 1
ATOM 683 C C . HIS A 1 84 ? 4.967 7.017 -18.554 1.00 59.28 84 HIS A C 1
ATOM 685 O O . HIS A 1 84 ? 4.501 7.406 -19.625 1.00 59.28 84 HIS A O 1
ATOM 691 N N . GLN A 1 85 ? 6.216 7.319 -18.182 1.00 55.22 85 GLN A N 1
ATOM 692 C CA . GLN A 1 85 ? 7.137 8.101 -19.016 1.00 55.22 85 GLN A CA 1
ATOM 693 C C . GLN A 1 85 ? 7.568 7.343 -20.275 1.00 55.22 85 GLN A C 1
ATOM 695 O O . GLN A 1 85 ? 7.592 7.930 -21.354 1.00 55.22 85 GLN A O 1
ATOM 700 N N . TRP A 1 86 ? 7.874 6.049 -20.164 1.00 50.75 86 TRP A N 1
ATOM 701 C CA . TRP A 1 86 ? 8.234 5.207 -21.303 1.00 50.75 86 TRP A CA 1
ATOM 702 C C . TRP A 1 86 ? 7.054 5.001 -22.237 1.00 50.75 86 TRP A C 1
ATOM 704 O O . TRP A 1 86 ? 7.248 5.169 -23.429 1.00 50.75 86 TRP A O 1
ATOM 714 N N . ARG A 1 87 ? 5.838 4.743 -21.735 1.00 54.12 87 ARG A N 1
ATOM 715 C CA . ARG A 1 87 ? 4.630 4.683 -22.577 1.00 54.12 87 ARG A CA 1
ATOM 716 C C . ARG A 1 87 ? 4.363 6.002 -23.283 1.00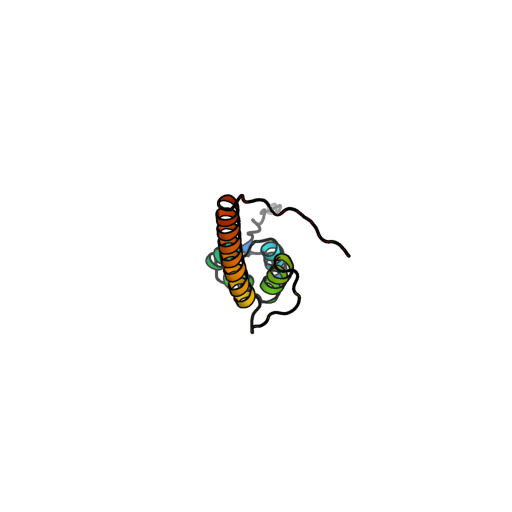 54.12 87 ARG A C 1
ATOM 718 O O . ARG A 1 87 ? 4.063 5.990 -24.464 1.00 54.12 87 ARG A O 1
ATOM 725 N N . LYS A 1 88 ? 4.541 7.138 -22.604 1.00 62.22 88 LYS A N 1
ATOM 726 C CA . LYS A 1 88 ? 4.436 8.456 -23.240 1.00 62.22 88 LYS A CA 1
ATOM 727 C C . LYS A 1 88 ? 5.521 8.669 -24.297 1.00 62.22 88 LYS A C 1
ATOM 729 O O . LYS A 1 88 ? 5.235 9.237 -25.343 1.00 62.22 88 LYS A O 1
ATOM 734 N N . MET A 1 89 ? 6.756 8.233 -24.040 1.00 52.44 89 MET A N 1
ATOM 735 C CA . MET A 1 89 ? 7.817 8.258 -25.048 1.00 52.44 89 MET A CA 1
ATOM 736 C C . MET A 1 89 ? 7.509 7.319 -26.210 1.00 52.44 89 MET A C 1
ATOM 738 O O . MET A 1 89 ? 7.713 7.724 -27.338 1.00 52.44 89 MET A O 1
ATOM 742 N N . ASP A 1 90 ? 7.003 6.117 -25.963 1.00 57.28 90 ASP A N 1
ATOM 743 C CA . ASP A 1 90 ? 6.660 5.125 -26.982 1.00 57.28 90 ASP A CA 1
ATOM 744 C C . ASP A 1 90 ? 5.476 5.599 -27.833 1.00 57.28 90 ASP A C 1
ATOM 746 O O . ASP A 1 90 ? 5.555 5.574 -29.052 1.00 57.28 90 ASP A O 1
ATOM 750 N N . GLU A 1 91 ? 4.437 6.177 -27.224 1.00 63.53 91 GLU A N 1
ATOM 751 C CA . GLU A 1 91 ? 3.347 6.867 -27.925 1.00 63.53 91 GLU A CA 1
ATOM 752 C C . GLU A 1 91 ? 3.857 8.052 -28.750 1.00 63.53 91 GLU A C 1
ATOM 754 O O . GLU A 1 91 ? 3.427 8.244 -29.887 1.00 63.53 91 GLU A O 1
ATOM 759 N N . LEU A 1 92 ? 4.793 8.840 -28.211 1.00 66.06 92 LEU A N 1
ATOM 760 C CA . LEU A 1 92 ? 5.446 9.906 -28.966 1.00 66.06 92 LEU A CA 1
ATOM 761 C C . LEU A 1 92 ? 6.261 9.328 -30.129 1.00 66.06 92 LEU A C 1
ATOM 763 O O . LEU A 1 92 ? 6.111 9.805 -31.247 1.00 66.06 92 LEU A O 1
ATOM 767 N N . PHE A 1 93 ? 7.074 8.296 -29.913 1.00 57.44 93 PHE A N 1
ATOM 768 C CA . PHE A 1 93 ? 7.890 7.658 -30.945 1.00 57.44 93 PHE A CA 1
ATOM 769 C C . PHE A 1 93 ? 7.034 6.985 -32.017 1.00 57.44 93 PHE A C 1
ATOM 771 O O . PHE A 1 93 ? 7.353 7.117 -33.193 1.00 57.44 93 PHE A O 1
ATOM 778 N N . GLU A 1 94 ? 5.922 6.351 -31.660 1.00 58.12 94 GLU A N 1
ATOM 779 C CA . GLU A 1 94 ? 4.942 5.836 -32.617 1.00 58.12 94 GLU A CA 1
ATOM 780 C C . GLU A 1 94 ? 4.237 6.971 -33.363 1.00 58.12 94 GLU A C 1
ATOM 782 O O . GLU A 1 94 ? 4.089 6.910 -34.583 1.00 58.12 94 GLU A O 1
ATOM 787 N N . SER A 1 95 ? 3.904 8.073 -32.684 1.00 59.94 95 SER A N 1
ATOM 788 C CA . SER A 1 95 ? 3.389 9.267 -33.362 1.00 59.94 95 SER A CA 1
ATOM 789 C C . SER A 1 95 ? 4.411 9.878 -34.327 1.00 59.94 95 SER A C 1
ATOM 791 O O . SER A 1 95 ? 4.018 10.394 -35.370 1.00 59.94 95 SER A O 1
ATOM 793 N N . PHE A 1 96 ? 5.713 9.775 -34.031 1.00 50.28 96 PHE A N 1
ATOM 794 C CA . PHE A 1 96 ? 6.795 10.217 -34.910 1.00 50.28 96 PHE A CA 1
ATOM 795 C C . PHE A 1 96 ? 7.041 9.241 -36.068 1.00 50.28 96 PHE A C 1
ATOM 797 O O . PHE A 1 96 ? 7.259 9.697 -37.188 1.00 50.28 96 PHE A O 1
ATOM 804 N N . LYS A 1 97 ? 6.911 7.924 -35.857 1.00 49.44 97 LYS A N 1
ATOM 805 C CA . LYS A 1 97 ? 6.988 6.916 -36.932 1.00 49.44 97 LYS A CA 1
ATOM 806 C C . LYS A 1 97 ? 5.894 7.094 -37.984 1.00 49.44 97 LYS A C 1
ATOM 808 O O . LYS A 1 97 ? 6.137 6.833 -39.157 1.00 49.44 97 LYS A O 1
ATOM 813 N N . VAL A 1 98 ? 4.717 7.592 -37.601 1.00 51.00 98 VAL A N 1
ATOM 814 C CA . VAL A 1 98 ? 3.628 7.902 -38.548 1.00 51.00 98 VAL A CA 1
ATOM 815 C C . VAL A 1 98 ? 4.008 9.023 -39.534 1.00 51.00 98 VAL A C 1
ATOM 817 O O . VAL A 1 98 ? 3.458 9.071 -40.633 1.00 51.00 98 VAL A O 1
ATOM 820 N N . TYR A 1 99 ? 4.974 9.888 -39.199 1.00 48.94 99 TYR A N 1
ATOM 821 C CA . TYR A 1 99 ? 5.449 10.951 -40.096 1.00 48.94 99 TYR A CA 1
ATOM 822 C C . TYR A 1 99 ? 6.614 10.542 -41.010 1.00 48.94 99 TYR A C 1
ATOM 824 O O . TYR A 1 99 ? 6.894 11.262 -41.968 1.00 48.94 99 TYR A O 1
ATOM 832 N N . GLU A 1 100 ? 7.250 9.390 -40.789 1.00 51.41 100 GLU A N 1
ATOM 833 C CA . GLU A 1 100 ? 8.317 8.861 -41.650 1.00 51.41 100 GLU A CA 1
ATOM 834 C C . GLU A 1 100 ? 7.861 7.582 -42.371 1.00 51.41 100 GLU A C 1
ATOM 836 O O . GLU A 1 100 ? 8.415 6.498 -42.203 1.00 51.41 100 GLU A O 1
ATOM 841 N N . VAL A 1 101 ? 6.848 7.709 -43.237 1.00 45.22 101 VAL A N 1
ATOM 842 C CA . VAL A 1 101 ? 6.679 6.754 -44.342 1.00 45.22 101 VAL A CA 1
ATOM 843 C C . VAL A 1 101 ? 7.691 7.117 -45.427 1.00 45.22 101 VAL A C 1
ATOM 845 O O . VAL A 1 101 ? 7.477 8.026 -46.228 1.00 45.22 101 VAL A O 1
ATOM 848 N N . GLY A 1 102 ? 8.799 6.383 -45.437 1.00 42.41 102 GLY A N 1
ATOM 849 C CA . GLY A 1 102 ? 9.766 6.317 -46.526 1.00 42.41 102 GLY A CA 1
ATOM 850 C C . GLY A 1 102 ? 10.402 4.931 -46.536 1.00 42.41 102 GLY A C 1
ATOM 851 O O . GLY A 1 102 ? 11.227 4.639 -45.678 1.00 42.41 102 GLY A O 1
ATOM 852 N N . GLU A 1 103 ? 9.923 4.091 -47.457 1.00 48.56 103 GLU A N 1
ATOM 853 C CA . GLU A 1 103 ? 10.414 2.768 -47.882 1.00 48.56 103 GLU A CA 1
ATOM 854 C C . GLU A 1 103 ? 11.796 2.341 -47.362 1.00 48.56 103 GLU A C 1
ATOM 856 O O . GLU A 1 103 ? 12.816 2.957 -47.666 1.00 48.56 103 GLU A O 1
ATOM 861 N N . TRP A 1 104 ? 11.829 1.204 -46.663 1.00 42.41 104 TRP A N 1
ATOM 862 C CA . TRP A 1 104 ? 13.049 0.419 -46.497 1.00 42.41 104 TRP A CA 1
ATOM 863 C C . TRP A 1 104 ? 12.913 -0.884 -47.280 1.00 42.41 104 TRP A C 1
ATOM 865 O O . TRP A 1 104 ? 12.273 -1.840 -46.837 1.00 42.41 104 TRP A O 1
ATOM 875 N N . ASP A 1 105 ? 13.530 -0.902 -48.459 1.00 43.19 105 ASP A N 1
ATOM 876 C CA . ASP A 1 105 ? 13.618 -2.062 -49.338 1.00 43.19 105 ASP A CA 1
ATOM 877 C C . ASP A 1 105 ? 14.545 -3.098 -48.695 1.00 43.19 105 ASP A C 1
ATOM 879 O O . ASP A 1 105 ? 15.768 -2.944 -48.641 1.00 43.19 105 ASP A O 1
ATOM 883 N N . GLY A 1 106 ? 13.941 -4.157 -48.157 1.00 52.22 106 GLY A N 1
ATOM 884 C CA . GLY A 1 106 ? 14.626 -5.246 -47.472 1.00 52.22 106 GLY A CA 1
ATOM 885 C C . GLY A 1 106 ? 15.495 -6.092 -48.401 1.00 52.22 106 GLY A C 1
ATOM 886 O O . GLY A 1 106 ? 15.092 -7.182 -48.797 1.00 52.22 106 GLY A O 1
ATOM 887 N N . ASN A 1 107 ? 16.718 -5.640 -48.670 1.00 42.34 107 ASN A N 1
ATOM 888 C CA . ASN A 1 107 ? 17.769 -6.463 -49.259 1.00 42.34 107 ASN A CA 1
ATOM 889 C C . ASN A 1 107 ? 18.897 -6.690 -48.247 1.00 42.34 107 ASN A C 1
ATOM 891 O O . ASN A 1 107 ? 19.857 -5.928 -48.171 1.00 42.34 107 ASN A O 1
ATOM 895 N N . TYR A 1 108 ? 18.789 -7.795 -47.509 1.00 42.78 108 TYR A N 1
ATOM 896 C CA . TYR A 1 108 ? 19.929 -8.434 -46.858 1.00 42.78 108 TYR A CA 1
ATOM 897 C C . TYR A 1 108 ? 20.343 -9.642 -47.704 1.00 42.78 108 TYR A C 1
ATOM 899 O O . TYR A 1 108 ? 19.655 -10.661 -47.729 1.00 42.78 108 TYR A O 1
ATOM 907 N N . THR A 1 109 ? 21.460 -9.530 -48.418 1.00 37.31 109 THR A N 1
ATOM 908 C CA . THR A 1 109 ? 22.174 -10.683 -48.984 1.00 37.31 109 THR A CA 1
ATOM 909 C C . THR A 1 109 ? 23.304 -11.096 -48.045 1.00 37.31 109 THR A C 1
ATOM 911 O O . THR A 1 109 ? 24.171 -10.270 -47.780 1.00 37.31 109 THR A O 1
ATOM 914 N N . CYS A 1 110 ? 23.225 -12.364 -47.611 1.00 44.47 110 CYS A N 1
ATOM 915 C CA . CYS A 1 110 ? 24.212 -13.278 -47.001 1.00 44.47 110 CYS A CA 1
ATOM 916 C C . CYS A 1 110 ? 25.321 -12.696 -46.113 1.00 44.47 110 CYS A C 1
ATOM 918 O O . CYS A 1 110 ? 26.282 -12.113 -46.658 1.00 44.47 110 CYS A O 1
#

Foldseek 3Di:
DDDDDDDPPPPCPPVNDPLVVVLVVLLVDALVVLVVQLPPDPSSVVSSQDQVSLQSNQCVPPVDNDAPDDGSNVSVVVVVVVVVVVVVVVVVVVVVVVVDPDDDDDDDDD

Secondary structure (DSSP, 8-state):
-------------GGGS-HHHHHHHHTTS-HHHHHHHTTT-HHHHHHHT-HHHHHHHHHHHH--S--S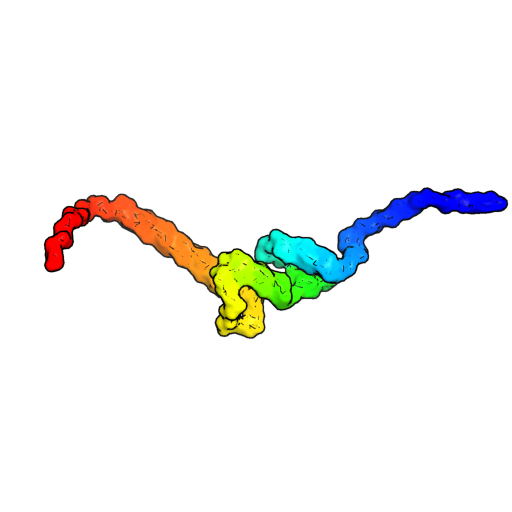SS-HHHHHHHHHHHHHHHHHHHHHHHHHHTT-----------

Radius of gyration: 24.7 Å; chains: 1; bounding box: 64×28×82 Å

Sequence (110 aa):
MAPSSLTQLAVSSIEQLPDELLLHIFSFLQASDLLEVGLTCHQWKNLAEEETLWKSLYVRYFKVIEPVVETYKESYFRLSEADHQWRKMDELFESFKVYEVGEWDGNYTC